Protein AF-A0A3C0JCF9-F1 (afdb_monomer)

Solvent-accessible surface area (backbone atoms only — not comparable to full-atom values): 5936 Å² total; per-residue (Å²): 67,71,66,38,39,53,56,22,53,72,74,46,95,64,62,74,73,58,38,56,56,49,50,54,52,47,55,50,47,64,72,70,50,77,81,48,70,83,39,79,94,27,56,89,58,77,47,68,73,61,58,73,40,80,50,71,57,69,69,91,67,76,78,91,73,69,66,75,85,48,65,88,60,65,70,68,38,86,37,65,54,89,89,37,81,36,68,92,74,32,39,82,111

pLDDT: mean 88.61, std 7.36, range [60.06, 97.06]

Foldseek 3Di:
DLVLVVVQVVVDDDDDPRVVVVVVVSVVCVVVDDDACPPPVCVPPHCVVVVPDGDHHDDPDFDDDDLVVCPPPDPQDWDDGSNHTDVVSGDHD

Sequence (93 aa):
MLDSFRVALAQSPARGADAEARNTLLEAALRDGLPGLRDEAWKYTPLRALERRGFAPAPAAAPAIDPALLADIPAPRLVFVNGRHAAALSDLS

Nearest PDB structures (foldseek):
  9esi-assembly1_Y  TM=3.176E-01  e=5.762E+00  Schizosaccharomyces pombe

Radius of gyration: 17.48 Å; Cα contacts (8 Å, |Δi|>4): 68; chains: 1; bounding box: 34×30×44 Å

Mean predicted aligned error: 5.2 Å

Structure (mmCIF, N/CA/C/O backbone):
data_AF-A0A3C0JCF9-F1
#
_entry.id   AF-A0A3C0JCF9-F1
#
loop_
_atom_site.group_PDB
_atom_site.id
_atom_site.type_symbol
_atom_site.label_atom_id
_atom_site.label_alt_id
_atom_site.label_comp_id
_atom_site.label_asym_id
_atom_site.label_entity_id
_atom_site.label_seq_id
_atom_site.pdbx_PDB_ins_code
_atom_site.Cartn_x
_atom_site.Cartn_y
_atom_site.Cartn_z
_atom_site.occupancy
_atom_site.B_iso_or_equiv
_atom_site.auth_seq_id
_atom_site.auth_comp_id
_atom_site.auth_asym_id
_atom_site.auth_atom_id
_atom_site.pdbx_PDB_model_num
ATOM 1 N N . MET A 1 1 ? -9.951 -5.893 13.515 1.00 82.69 1 MET A N 1
ATOM 2 C CA . MET A 1 1 ? -9.129 -5.348 12.411 1.00 82.69 1 MET A CA 1
ATOM 3 C C . MET A 1 1 ? -7.634 -5.511 12.665 1.00 82.69 1 MET A C 1
ATOM 5 O O . MET A 1 1 ? -6.992 -6.201 11.877 1.00 82.69 1 MET A O 1
ATOM 9 N N . LEU A 1 2 ? -7.086 -4.977 13.761 1.00 82.62 2 LEU A N 1
ATOM 10 C CA . LEU A 1 2 ? -5.660 -5.119 14.089 1.00 82.62 2 LEU A CA 1
ATOM 11 C C . LEU A 1 2 ? -5.18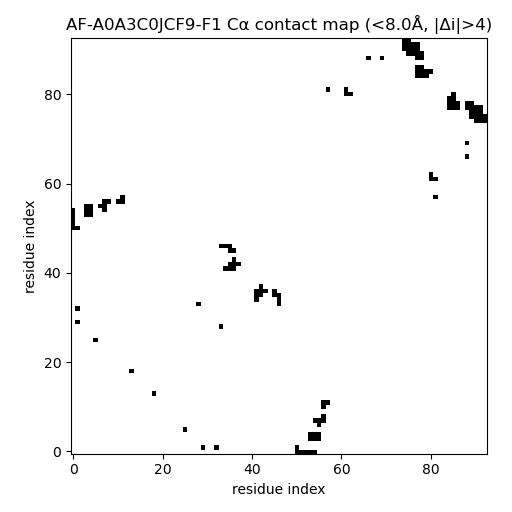0 -6.583 14.191 1.00 82.62 2 LEU A C 1
ATOM 13 O O . LEU A 1 2 ? -4.082 -6.892 13.740 1.00 82.62 2 LEU A O 1
ATOM 17 N N . ASP A 1 3 ? -6.026 -7.514 14.642 1.00 85.25 3 ASP A N 1
ATOM 18 C CA . ASP A 1 3 ? -5.667 -8.942 14.640 1.00 85.25 3 ASP A CA 1
ATOM 19 C C . ASP A 1 3 ? -5.502 -9.520 13.229 1.00 85.25 3 ASP A C 1
ATOM 21 O O . ASP A 1 3 ? -4.522 -10.211 12.955 1.00 85.25 3 ASP A O 1
ATOM 25 N N . SER A 1 4 ? -6.404 -9.185 12.296 1.00 85.31 4 SER A N 1
ATOM 26 C CA . SER A 1 4 ? -6.250 -9.588 10.888 1.00 85.31 4 SER A CA 1
ATOM 27 C C . SER A 1 4 ? -5.006 -8.966 10.252 1.00 85.31 4 SER A C 1
ATOM 29 O O . SER A 1 4 ? -4.352 -9.593 9.423 1.00 85.31 4 SER A O 1
ATOM 31 N N . PHE A 1 5 ? -4.640 -7.756 10.683 1.00 86.38 5 PHE A N 1
ATOM 32 C CA . PHE A 1 5 ? -3.426 -7.089 10.234 1.00 86.38 5 PHE A CA 1
ATOM 33 C C . PHE A 1 5 ? -2.167 -7.793 10.750 1.00 86.38 5 PHE A C 1
ATOM 35 O O . PHE A 1 5 ? -1.266 -8.056 9.957 1.00 86.38 5 PHE A O 1
ATOM 42 N N . ARG A 1 6 ? -2.134 -8.194 12.032 1.00 87.94 6 ARG A N 1
ATOM 43 C CA . ARG A 1 6 ? -1.048 -9.009 12.607 1.00 87.94 6 ARG A CA 1
ATOM 44 C C . ARG A 1 6 ? -0.847 -10.300 11.807 1.00 87.94 6 ARG A C 1
ATOM 46 O O . ARG A 1 6 ? 0.275 -10.611 11.413 1.00 87.94 6 ARG A O 1
ATOM 53 N N . VAL A 1 7 ? -1.937 -11.016 11.514 1.00 86.81 7 VAL A N 1
ATOM 54 C CA . VAL A 1 7 ? -1.902 -12.259 10.723 1.00 86.81 7 VAL A CA 1
ATOM 55 C C . VAL A 1 7 ? -1.379 -12.008 9.307 1.00 86.81 7 VAL A C 1
ATOM 57 O O . VAL A 1 7 ? -0.502 -12.734 8.841 1.00 86.81 7 VAL A O 1
ATOM 60 N N . ALA A 1 8 ? -1.872 -10.972 8.627 1.00 86.62 8 ALA A N 1
ATOM 61 C CA . ALA A 1 8 ? -1.429 -10.632 7.276 1.00 86.62 8 ALA A CA 1
ATOM 62 C C . ALA A 1 8 ? 0.055 -10.219 7.231 1.00 86.62 8 ALA A C 1
ATOM 64 O O . ALA A 1 8 ? 0.778 -10.621 6.318 1.00 86.62 8 ALA A O 1
ATOM 65 N N . LEU A 1 9 ? 0.532 -9.459 8.222 1.00 85.00 9 LEU A N 1
ATOM 66 C CA . LEU A 1 9 ? 1.933 -9.038 8.313 1.00 85.00 9 LEU A CA 1
ATOM 67 C C . LEU A 1 9 ? 2.891 -10.201 8.565 1.00 85.00 9 LEU A C 1
ATOM 69 O O . LEU A 1 9 ? 3.971 -10.222 7.973 1.00 85.00 9 LEU A O 1
ATOM 73 N N . ALA A 1 10 ? 2.500 -11.178 9.386 1.00 83.88 10 ALA A N 1
ATOM 74 C CA . ALA A 1 10 ? 3.305 -12.375 9.632 1.00 83.88 10 ALA A CA 1
ATOM 75 C C . ALA A 1 10 ? 3.567 -13.181 8.345 1.00 83.88 10 ALA A C 1
ATOM 77 O O . ALA A 1 10 ? 4.614 -13.806 8.207 1.00 83.88 10 ALA A O 1
ATOM 78 N N . GLN A 1 11 ? 2.643 -13.125 7.383 1.00 80.38 11 GLN A N 1
ATOM 79 C CA . GLN A 1 11 ? 2.757 -13.791 6.080 1.00 80.38 11 GLN A CA 1
ATOM 80 C C . GLN A 1 11 ? 3.483 -12.937 5.025 1.00 80.38 11 GLN A C 1
ATOM 82 O O . GLN A 1 11 ? 3.766 -13.407 3.922 1.00 80.38 11 GLN A O 1
ATOM 87 N N . SER A 1 12 ? 3.784 -11.675 5.338 1.00 75.06 12 SER A N 1
ATOM 88 C CA . SER A 1 12 ? 4.481 -10.767 4.432 1.00 75.06 12 SER A CA 1
ATOM 89 C C . SER A 1 12 ? 5.998 -10.945 4.546 1.00 75.06 12 SER A C 1
ATOM 91 O O . SER A 1 12 ? 6.528 -10.930 5.667 1.00 75.06 12 SER A O 1
ATOM 93 N N . PRO A 1 13 ? 6.723 -11.060 3.416 1.00 71.12 13 PRO A N 1
ATOM 94 C CA . PRO A 1 13 ? 8.161 -11.278 3.435 1.00 71.12 13 PRO A CA 1
ATOM 95 C C . PRO A 1 13 ? 8.879 -10.083 4.077 1.00 71.12 13 PRO A C 1
ATOM 97 O O . PRO A 1 13 ? 8.888 -8.988 3.525 1.00 71.12 13 PRO A O 1
ATOM 100 N N . ALA A 1 14 ? 9.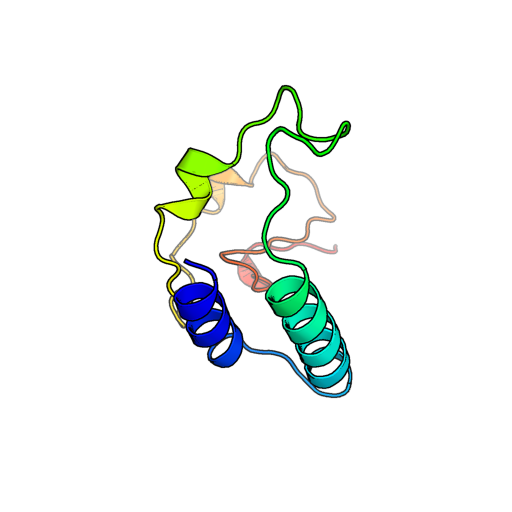511 -10.309 5.227 1.00 68.06 14 ALA A N 1
ATOM 101 C CA . ALA A 1 14 ? 10.565 -9.454 5.772 1.00 68.06 14 ALA A CA 1
ATOM 102 C C . ALA A 1 14 ? 11.841 -10.285 5.915 1.00 68.06 14 ALA A C 1
ATOM 104 O O . ALA A 1 14 ? 11.772 -11.508 6.057 1.00 68.06 14 ALA A O 1
ATOM 105 N N . ARG A 1 15 ? 13.007 -9.642 5.838 1.00 61.84 15 ARG A N 1
ATOM 106 C CA . ARG A 1 15 ? 14.308 -10.318 5.885 1.00 61.84 15 ARG A CA 1
ATOM 107 C C . ARG A 1 15 ? 15.157 -9.741 7.015 1.00 61.84 15 ARG A C 1
ATOM 109 O O . ARG A 1 15 ? 15.200 -8.531 7.180 1.00 61.84 15 ARG A O 1
ATOM 116 N N . GLY A 1 16 ? 15.864 -10.601 7.748 1.00 60.06 16 GLY A N 1
ATOM 117 C CA . GLY A 1 16 ? 16.902 -10.188 8.702 1.00 60.06 16 GLY A CA 1
ATOM 118 C C . GLY A 1 16 ? 16.429 -9.194 9.773 1.00 60.06 16 GLY A C 1
ATOM 119 O O . GLY A 1 16 ? 15.330 -9.335 10.306 1.00 60.06 16 GLY A O 1
ATOM 120 N N . ALA A 1 17 ? 17.263 -8.193 10.073 1.00 60.94 17 ALA A N 1
ATOM 121 C CA . ALA A 1 17 ? 17.017 -7.177 11.104 1.00 60.94 17 ALA A CA 1
ATOM 122 C C . ALA A 1 17 ? 15.719 -6.371 10.889 1.00 60.94 17 ALA A C 1
ATOM 124 O O . ALA A 1 17 ? 15.081 -5.957 11.858 1.00 60.94 17 ALA A O 1
ATOM 125 N N . ASP A 1 18 ? 15.266 -6.228 9.638 1.00 78.19 18 ASP A N 1
ATOM 126 C CA . ASP A 1 18 ? 14.004 -5.553 9.320 1.00 78.19 18 ASP A CA 1
ATOM 127 C C . ASP A 1 18 ? 12.804 -6.289 9.927 1.00 78.19 18 ASP A C 1
ATOM 129 O O . ASP A 1 18 ? 11.811 -5.667 10.298 1.00 78.19 18 ASP A O 1
ATOM 133 N N . ALA A 1 19 ? 12.880 -7.619 10.057 1.00 81.25 19 ALA A N 1
ATOM 134 C CA . ALA A 1 19 ? 11.798 -8.412 10.630 1.00 81.25 19 ALA A CA 1
ATOM 135 C C . ALA A 1 19 ? 11.636 -8.163 12.139 1.00 81.25 19 ALA A C 1
ATOM 137 O O . ALA A 1 19 ? 10.507 -8.059 12.617 1.00 81.25 19 ALA A O 1
ATOM 138 N N . GLU A 1 20 ? 12.739 -8.028 12.879 1.00 84.94 20 GLU A N 1
ATOM 139 C CA . GLU A 1 20 ? 12.718 -7.791 14.328 1.00 84.94 20 GLU A CA 1
ATOM 140 C C . GLU A 1 20 ? 12.262 -6.366 14.665 1.00 84.94 20 GLU A C 1
ATOM 142 O O . GLU A 1 20 ? 11.362 -6.178 15.491 1.00 84.94 20 GLU A O 1
ATOM 147 N N . ALA A 1 21 ? 12.803 -5.366 13.961 1.00 89.06 21 ALA A N 1
ATOM 148 C CA . ALA A 1 21 ? 12.360 -3.980 14.093 1.00 89.06 21 ALA A 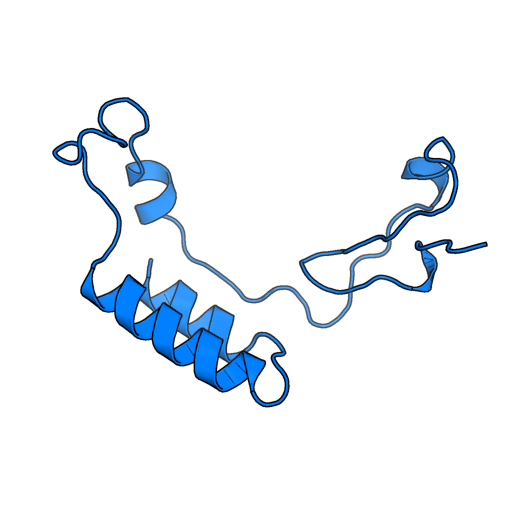CA 1
ATOM 149 C C . ALA A 1 21 ? 10.869 -3.839 13.740 1.00 89.06 21 ALA A C 1
ATOM 151 O O . ALA A 1 21 ? 10.106 -3.209 14.475 1.00 89.06 21 ALA A O 1
ATOM 152 N N . ARG A 1 22 ? 10.420 -4.497 12.660 1.00 88.62 22 ARG A N 1
ATOM 153 C CA . ARG A 1 22 ? 9.006 -4.530 12.264 1.00 88.62 22 ARG A CA 1
ATOM 154 C C . ARG A 1 22 ? 8.121 -5.151 13.339 1.00 88.62 22 ARG A C 1
ATOM 156 O O . ARG A 1 22 ? 7.066 -4.596 13.626 1.00 88.62 22 ARG A O 1
ATOM 163 N N . ASN A 1 23 ? 8.526 -6.274 13.929 1.00 88.69 23 ASN A N 1
ATOM 164 C CA . ASN A 1 23 ? 7.746 -6.920 14.987 1.00 88.69 23 ASN A CA 1
ATOM 165 C C . ASN A 1 23 ? 7.658 -6.036 16.236 1.00 88.69 23 ASN A C 1
ATOM 167 O O . ASN A 1 23 ? 6.578 -5.886 16.796 1.00 88.69 23 ASN A O 1
ATOM 171 N N . THR A 1 24 ? 8.756 -5.383 16.625 1.00 91.62 24 THR A N 1
ATOM 172 C CA . THR A 1 24 ? 8.772 -4.440 17.757 1.00 91.62 24 THR A CA 1
ATOM 173 C C . THR A 1 24 ? 7.787 -3.290 17.547 1.00 91.62 24 THR A C 1
ATOM 175 O O . THR A 1 24 ? 6.985 -2.982 18.429 1.00 91.62 24 THR A O 1
ATOM 178 N N . LEU A 1 25 ? 7.808 -2.679 16.358 1.00 91.56 25 LEU A N 1
ATOM 179 C CA . LEU A 1 25 ? 6.884 -1.601 16.002 1.00 91.56 25 LEU A CA 1
ATOM 180 C C . LEU A 1 25 ? 5.435 -2.086 15.918 1.00 91.56 25 LEU A C 1
ATOM 182 O O . LEU A 1 25 ? 4.527 -1.371 16.336 1.00 91.56 25 LEU A O 1
ATOM 186 N N . LEU A 1 26 ? 5.211 -3.300 15.410 1.00 91.06 26 LEU A N 1
ATOM 187 C CA . LEU A 1 26 ? 3.886 -3.907 15.358 1.00 91.06 26 LEU A CA 1
ATOM 188 C C . LEU A 1 26 ? 3.316 -4.095 16.767 1.00 91.06 26 LEU A C 1
ATOM 190 O O . LEU A 1 26 ? 2.189 -3.683 17.017 1.00 91.06 26 LEU A O 1
ATOM 194 N N . GLU A 1 27 ? 4.086 -4.650 17.702 1.00 92.12 27 GLU A N 1
ATOM 195 C CA . GLU A 1 27 ? 3.631 -4.836 19.084 1.00 92.12 27 GLU A CA 1
ATOM 196 C C . GLU A 1 27 ? 3.362 -3.506 19.800 1.00 92.12 27 GLU A C 1
ATOM 198 O O . GLU A 1 27 ? 2.397 -3.404 20.557 1.00 92.12 27 GLU A O 1
ATOM 203 N N . ALA A 1 28 ? 4.155 -2.462 19.530 1.00 93.12 28 ALA A N 1
ATOM 204 C CA . ALA A 1 28 ? 3.861 -1.116 20.020 1.00 93.12 28 ALA A CA 1
ATOM 205 C C . ALA A 1 28 ? 2.529 -0.588 19.458 1.00 93.12 28 ALA A C 1
ATOM 207 O O . ALA A 1 28 ? 1.646 -0.217 20.226 1.00 93.12 28 ALA A O 1
ATOM 208 N N . ALA A 1 29 ? 2.328 -0.664 18.140 1.00 90.12 29 ALA A N 1
ATOM 209 C CA . ALA A 1 29 ? 1.094 -0.213 17.495 1.00 90.12 29 ALA A CA 1
ATOM 210 C C . ALA A 1 29 ? -0.150 -0.994 17.957 1.00 90.12 29 ALA A C 1
ATOM 212 O O . ALA A 1 29 ? -1.236 -0.436 18.067 1.00 90.12 29 ALA A O 1
ATOM 213 N N . LEU A 1 30 ? -0.013 -2.292 18.239 1.00 89.88 30 LEU A N 1
ATOM 214 C CA . LEU A 1 30 ? -1.104 -3.122 18.755 1.00 89.88 30 LEU A CA 1
ATOM 215 C C . LEU A 1 30 ? -1.485 -2.760 20.189 1.00 89.88 30 LEU A C 1
ATOM 217 O O . LEU A 1 30 ? -2.663 -2.832 20.535 1.00 89.88 30 LEU A O 1
ATOM 221 N N . ARG A 1 31 ? -0.497 -2.384 21.008 1.00 91.19 31 ARG A N 1
ATOM 222 C CA . ARG A 1 31 ? -0.712 -1.912 22.378 1.00 91.19 31 ARG A CA 1
ATOM 223 C C . ARG A 1 31 ? -1.404 -0.553 22.396 1.00 91.19 31 ARG A C 1
ATOM 225 O O . ARG A 1 31 ? -2.340 -0.372 23.168 1.00 91.19 31 ARG A O 1
ATOM 232 N N . ASP A 1 32 ? -0.953 0.360 21.543 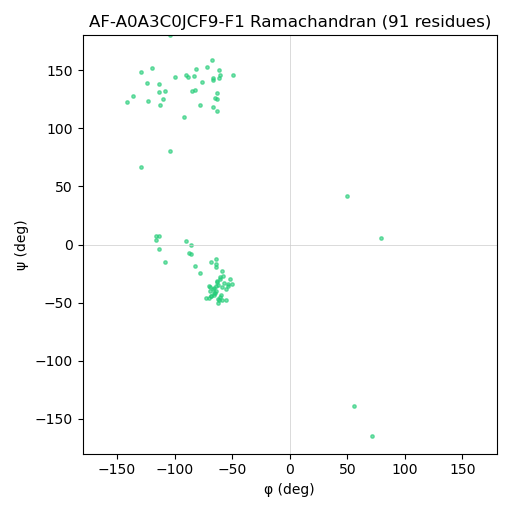1.00 89.56 32 ASP A N 1
ATOM 233 C CA . ASP A 1 32 ? -1.454 1.736 21.488 1.00 89.56 32 ASP A CA 1
ATOM 234 C C . ASP A 1 32 ? -2.804 1.823 20.752 1.00 89.56 32 ASP A C 1
ATOM 236 O O . ASP A 1 32 ? -3.614 2.711 21.013 1.00 89.56 32 ASP A O 1
ATOM 240 N N . GLY A 1 33 ? -3.085 0.856 19.875 1.00 88.75 33 GLY A N 1
ATOM 241 C CA . GLY A 1 33 ? -4.303 0.809 19.081 1.00 88.75 33 GLY A CA 1
ATOM 242 C C . GLY A 1 33 ? -4.327 1.871 17.981 1.00 88.75 33 GLY A C 1
ATOM 243 O O . GLY A 1 33 ? -3.306 2.445 17.604 1.00 88.75 33 GLY A O 1
ATOM 244 N N . LEU A 1 34 ? -5.513 2.110 17.417 1.00 88.75 34 LEU A N 1
ATOM 245 C CA . LEU A 1 34 ? -5.706 3.224 16.493 1.00 88.75 34 LEU A CA 1
ATOM 246 C C . LEU A 1 34 ? -6.129 4.491 17.237 1.00 88.75 34 LEU A C 1
ATOM 248 O O . LEU A 1 34 ? -6.899 4.401 18.196 1.00 88.75 34 LEU A O 1
ATOM 252 N N . PRO A 1 35 ? -5.694 5.667 16.757 1.00 90.62 35 PRO A N 1
ATOM 253 C CA . PRO A 1 35 ? -6.084 6.937 17.343 1.00 90.62 35 PRO A CA 1
ATOM 254 C C . PRO A 1 35 ? -7.581 7.199 17.148 1.00 90.62 35 PRO A C 1
ATOM 256 O O . PRO A 1 35 ? -8.176 6.879 16.113 1.00 90.62 35 PRO A O 1
ATOM 259 N N . GLY A 1 36 ? -8.192 7.803 18.161 1.00 86.06 36 GLY A N 1
ATOM 260 C CA . GLY A 1 36 ? -9.604 8.152 18.201 1.00 86.06 36 GLY A CA 1
ATOM 261 C C . GLY A 1 36 ? -9.862 9.642 17.978 1.00 86.06 36 GLY A C 1
ATOM 262 O O . GLY A 1 36 ? -8.963 10.463 17.863 1.00 86.06 36 GLY A O 1
ATOM 263 N N . LEU A 1 37 ? -11.140 10.033 18.001 1.00 84.25 37 LEU A N 1
ATOM 264 C CA . LEU A 1 37 ? -11.561 11.440 17.858 1.00 84.25 37 LEU A CA 1
ATOM 265 C C . LEU A 1 37 ? -11.088 12.365 18.996 1.00 84.25 37 LEU A C 1
ATOM 267 O O . LEU A 1 37 ? -11.241 13.581 18.898 1.00 84.25 37 LEU A O 1
ATOM 271 N N . ARG A 1 38 ? -10.590 11.785 20.094 1.00 86.06 38 ARG A N 1
ATOM 272 C CA . ARG A 1 38 ? -10.014 12.519 21.227 1.00 86.06 38 ARG A CA 1
ATOM 273 C C . ARG A 1 38 ? -8.557 12.910 20.984 1.00 86.06 38 ARG A C 1
ATOM 275 O O . ARG A 1 38 ? -8.084 13.822 21.651 1.00 86.06 38 ARG A O 1
ATOM 282 N N . ASP A 1 39 ? -7.885 12.267 20.033 1.00 91.00 39 ASP A N 1
ATOM 283 C CA . ASP A 1 39 ? -6.537 12.634 19.623 1.00 91.00 39 ASP A CA 1
ATOM 284 C C . ASP A 1 39 ? -6.607 13.862 18.716 1.00 91.00 39 ASP A C 1
ATOM 286 O O . ASP A 1 39 ? -7.239 13.835 17.656 1.00 91.00 39 ASP A O 1
ATOM 290 N N . GLU A 1 40 ? -5.960 14.956 19.126 1.00 92.31 40 GLU A N 1
ATOM 291 C CA . GLU A 1 40 ? -6.051 16.248 18.430 1.00 92.31 40 GLU A CA 1
ATOM 292 C C . GLU A 1 40 ? -5.666 16.141 16.948 1.00 92.31 40 GLU A C 1
ATOM 294 O O . GLU A 1 40 ? -6.344 16.712 16.092 1.00 92.31 40 GLU A O 1
ATOM 299 N N . ALA A 1 41 ? -4.652 15.327 16.632 1.00 92.44 41 ALA A N 1
ATOM 300 C CA . ALA A 1 41 ? -4.194 15.068 15.266 1.00 92.44 41 ALA A CA 1
ATOM 301 C C . ALA A 1 41 ? -5.236 14.354 14.377 1.00 92.44 41 ALA A C 1
ATOM 303 O O . ALA A 1 41 ? -5.145 14.420 13.152 1.00 92.44 41 ALA A O 1
ATOM 304 N N . TRP A 1 42 ? -6.237 13.694 14.970 1.00 91.94 42 TRP A N 1
ATOM 305 C CA . TRP A 1 42 ? -7.229 12.863 14.273 1.00 91.94 42 TRP A CA 1
ATOM 306 C C . TRP A 1 42 ? -8.662 13.392 14.380 1.00 91.94 42 TRP A C 1
ATOM 308 O O . TRP A 1 42 ? -9.589 12.792 13.830 1.00 91.94 42 TRP A O 1
ATOM 318 N N . LYS A 1 43 ? -8.850 14.559 15.011 1.00 89.44 43 LYS A N 1
ATOM 319 C CA . LYS A 1 43 ? -10.154 15.205 15.241 1.00 89.44 43 LYS A CA 1
ATOM 320 C C . LYS A 1 43 ? -11.020 15.322 13.982 1.00 89.44 43 LYS A C 1
ATOM 322 O O . LYS A 1 43 ? -12.242 15.209 14.071 1.00 89.44 43 LYS A O 1
ATOM 327 N N . TYR A 1 44 ? -10.395 15.523 12.821 1.00 93.06 44 TYR A N 1
ATOM 328 C CA . TYR A 1 44 ? -11.079 15.707 11.535 1.00 93.06 44 TYR A CA 1
ATOM 329 C C . TYR A 1 44 ? -10.835 14.574 10.526 1.00 93.06 44 TYR A C 1
ATOM 331 O O . TYR A 1 44 ? -11.303 14.657 9.394 1.00 93.06 44 TYR A O 1
ATOM 339 N N . THR A 1 45 ? -10.168 13.492 10.942 1.00 92.50 45 THR A N 1
ATOM 340 C CA . THR A 1 45 ? -9.825 12.350 10.076 1.00 92.50 45 THR A CA 1
ATOM 341 C C . THR A 1 45 ? -10.253 11.033 10.740 1.00 92.50 45 THR A C 1
ATOM 343 O O . THR A 1 45 ? -9.417 10.234 11.146 1.00 92.50 45 THR A O 1
ATOM 346 N N . PRO A 1 46 ? -11.560 10.769 10.913 1.00 88.69 46 PRO A N 1
ATOM 347 C CA . PRO A 1 46 ? -12.026 9.595 11.652 1.00 88.69 46 PRO A CA 1
ATOM 348 C C . PRO A 1 46 ? -11.624 8.263 10.989 1.00 88.69 46 PRO A C 1
ATOM 350 O O . PRO A 1 46 ? -11.930 8.020 9.822 1.00 88.69 46 PRO A O 1
ATOM 353 N N . LEU A 1 47 ? -11.049 7.337 11.768 1.00 90.94 47 LEU A N 1
ATOM 354 C CA . LEU A 1 47 ? -10.573 6.027 11.288 1.00 90.94 47 LEU A CA 1
ATOM 355 C C . LEU A 1 47 ? -11.603 4.885 11.336 1.00 90.94 47 LEU A C 1
ATOM 357 O O . LEU A 1 47 ? -11.306 3.765 10.919 1.00 90.94 47 LEU A O 1
ATOM 361 N N . ARG A 1 48 ? -12.848 5.151 11.746 1.00 87.31 48 ARG A N 1
ATOM 362 C CA . ARG A 1 48 ? -13.909 4.128 11.895 1.00 87.31 48 ARG A CA 1
ATOM 363 C C . ARG A 1 48 ? -14.140 3.271 10.645 1.00 87.31 48 ARG A C 1
ATOM 365 O O . ARG A 1 48 ? -14.519 2.104 10.729 1.00 87.31 48 ARG A O 1
ATOM 372 N N . ALA A 1 49 ? -13.973 3.850 9.456 1.00 88.00 49 ALA A N 1
ATOM 373 C CA . ALA A 1 49 ? -14.113 3.107 8.206 1.00 88.00 49 ALA A CA 1
ATOM 374 C C . ALA A 1 49 ? -12.979 2.089 8.014 1.00 88.00 49 ALA A C 1
ATOM 376 O O . ALA A 1 49 ? -13.235 0.994 7.517 1.00 88.00 49 ALA A O 1
ATOM 377 N N . LEU A 1 50 ? -11.761 2.437 8.432 1.00 88.44 50 LEU A N 1
ATOM 378 C CA . LEU A 1 50 ? -10.606 1.551 8.412 1.00 88.44 50 LEU A CA 1
ATOM 379 C C . LEU A 1 50 ? -10.772 0.444 9.462 1.00 88.44 50 LEU A C 1
ATOM 381 O O . LEU A 1 50 ? -10.628 -0.723 9.119 1.00 88.44 50 LEU A O 1
ATOM 385 N N . GLU A 1 51 ? -11.178 0.783 10.692 1.00 86.12 51 GLU A N 1
ATOM 386 C CA . GLU A 1 51 ? -11.417 -0.150 11.817 1.00 86.12 51 GLU A CA 1
ATOM 387 C C . GLU A 1 51 ? -12.346 -1.318 11.497 1.00 86.12 51 GLU A C 1
ATOM 389 O O . GLU A 1 51 ? -12.209 -2.397 12.073 1.00 86.12 51 GLU A O 1
ATOM 394 N N . ARG A 1 52 ? -13.285 -1.129 10.570 1.00 88.50 52 ARG A N 1
ATOM 395 C CA . ARG A 1 52 ? -14.225 -2.179 10.159 1.00 88.50 52 ARG A CA 1
ATOM 396 C C . ARG A 1 52 ? -13.684 -3.095 9.061 1.00 88.50 52 ARG A C 1
ATOM 398 O O . ARG A 1 52 ? -14.333 -4.086 8.741 1.00 88.50 52 ARG A O 1
ATOM 405 N N . ARG A 1 53 ? -12.530 -2.787 8.462 1.00 89.38 53 ARG A N 1
ATOM 406 C CA . ARG A 1 53 ? -11.936 -3.604 7.396 1.00 89.38 53 ARG A CA 1
ATOM 407 C C . ARG A 1 53 ? -11.139 -4.777 7.967 1.00 89.38 53 ARG A C 1
ATOM 409 O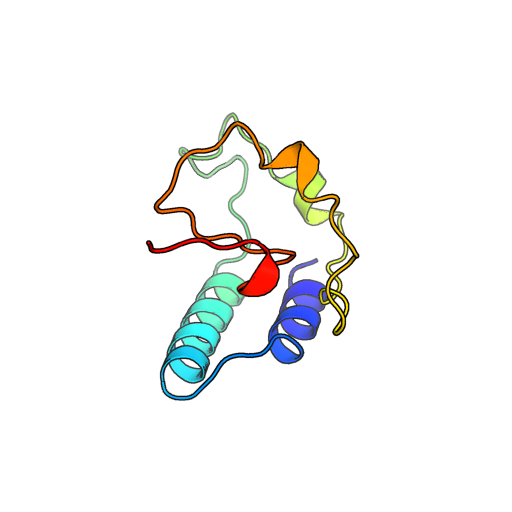 O . ARG A 1 53 ? -10.480 -4.666 9.001 1.00 89.38 53 ARG A O 1
ATOM 416 N N . GLY A 1 54 ? -11.187 -5.899 7.255 1.00 89.12 54 GLY A N 1
ATOM 417 C CA . GLY A 1 54 ? -10.233 -6.992 7.415 1.00 89.12 54 GLY A CA 1
ATOM 418 C C . GLY A 1 54 ? -9.027 -6.775 6.506 1.00 89.12 54 GLY A C 1
ATOM 419 O O . GLY A 1 54 ? -9.174 -6.270 5.393 1.00 89.12 54 GLY A O 1
ATOM 420 N N . PHE A 1 55 ? -7.846 -7.159 6.979 1.00 89.06 55 PHE A N 1
ATOM 421 C CA . PHE A 1 55 ? -6.633 -7.191 6.170 1.00 89.06 55 PHE A CA 1
ATOM 422 C C . PHE A 1 55 ? -6.356 -8.611 5.687 1.00 89.06 55 PHE A C 1
ATOM 424 O O . PHE A 1 55 ? -6.591 -9.581 6.406 1.00 89.06 55 PHE A O 1
ATOM 431 N N . ALA A 1 56 ? -5.829 -8.711 4.471 1.00 90.06 56 ALA A N 1
ATOM 432 C CA . ALA A 1 56 ? -5.344 -9.947 3.884 1.00 90.06 56 ALA A CA 1
ATOM 433 C C . ALA A 1 56 ? -3.923 -9.719 3.349 1.00 90.06 56 ALA A C 1
ATOM 435 O O . ALA A 1 56 ? -3.606 -8.602 2.924 1.00 90.06 56 ALA A O 1
ATOM 436 N N . PRO A 1 57 ? -3.058 -10.744 3.370 1.00 85.88 57 PRO A N 1
ATOM 437 C CA . PRO A 1 57 ? -1.759 -10.658 2.720 1.00 85.88 57 PRO A CA 1
ATOM 438 C C . PRO A 1 57 ? -1.939 -10.410 1.219 1.00 85.88 57 PRO A C 1
ATOM 440 O O . PRO A 1 57 ? -2.864 -10.927 0.589 1.00 85.88 57 PRO A O 1
ATOM 443 N N . ALA A 1 58 ? -1.024 -9.644 0.630 1.00 87.31 58 ALA A N 1
ATOM 444 C CA . ALA A 1 58 ? -0.968 -9.524 -0.819 1.00 87.31 58 ALA A CA 1
ATOM 445 C C . ALA A 1 58 ? -0.681 -10.897 -1.457 1.00 87.31 58 ALA A C 1
ATOM 447 O O . ALA A 1 58 ? 0.150 -11.640 -0.916 1.00 87.31 58 ALA A O 1
ATOM 448 N N . PRO A 1 59 ? -1.273 -11.211 -2.628 1.00 87.19 59 PRO A N 1
ATOM 449 C CA . PRO A 1 59 ? -0.961 -12.430 -3.367 1.00 87.19 59 PRO A CA 1
ATOM 450 C C . PRO A 1 59 ? 0.549 -12.623 -3.543 1.00 87.19 59 PRO A C 1
ATOM 452 O O . PRO A 1 59 ? 1.305 -11.652 -3.662 1.00 87.19 59 PRO A O 1
ATOM 455 N N . ALA A 1 60 ? 0.997 -13.880 -3.530 1.00 83.06 60 ALA A N 1
ATOM 456 C CA . ALA A 1 60 ? 2.415 -14.207 -3.672 1.00 83.06 60 ALA A CA 1
ATOM 457 C C . ALA A 1 60 ? 2.948 -13.819 -5.060 1.00 83.06 60 ALA A C 1
ATOM 459 O O . ALA A 1 60 ? 4.035 -13.252 -5.167 1.00 83.06 60 ALA A O 1
ATOM 460 N N . ALA A 1 61 ? 2.156 -14.078 -6.104 1.00 85.88 61 ALA A N 1
ATOM 461 C CA . ALA A 1 61 ? 2.427 -13.611 -7.454 1.00 85.88 61 ALA A CA 1
ATOM 462 C C . ALA A 1 61 ? 1.947 -12.164 -7.619 1.00 85.88 61 ALA A C 1
ATOM 464 O O . ALA A 1 61 ? 0.820 -11.827 -7.247 1.00 85.88 61 ALA A O 1
ATOM 465 N N . ALA A 1 62 ? 2.798 -11.313 -8.192 1.00 85.50 62 ALA A N 1
ATOM 466 C CA . ALA A 1 62 ? 2.372 -9.984 -8.603 1.00 85.50 62 ALA A CA 1
ATOM 467 C C . ALA A 1 62 ? 1.355 -10.102 -9.753 1.00 85.50 62 ALA A C 1
ATOM 469 O O . ALA A 1 62 ? 1.521 -10.966 -10.619 1.00 85.50 62 ALA A O 1
ATOM 470 N N . PRO A 1 63 ? 0.310 -9.258 -9.784 1.00 90.81 63 PRO A N 1
ATOM 471 C CA . PRO A 1 63 ? -0.549 -9.165 -10.954 1.00 90.81 63 PRO A CA 1
ATOM 472 C C . PRO A 1 63 ? 0.266 -8.712 -12.170 1.00 90.81 63 PRO A C 1
ATOM 474 O O . PRO A 1 63 ? 1.234 -7.961 -12.036 1.00 90.81 63 PRO A O 1
ATOM 477 N N . ALA A 1 64 ? -0.155 -9.143 -13.358 1.00 91.19 64 ALA A N 1
ATOM 478 C CA . ALA A 1 64 ? 0.353 -8.572 -14.595 1.00 91.19 64 ALA A CA 1
ATOM 479 C C . ALA A 1 64 ? -0.078 -7.100 -14.678 1.00 91.19 64 ALA A C 1
ATOM 481 O O . ALA A 1 64 ? -1.262 -6.791 -14.539 1.00 91.19 64 ALA A O 1
ATOM 482 N N . ILE A 1 65 ? 0.891 -6.210 -14.880 1.00 94.56 65 ILE A N 1
ATOM 483 C CA . ILE A 1 65 ? 0.670 -4.779 -15.095 1.00 94.56 65 ILE A CA 1
ATOM 484 C C . ILE A 1 65 ? 1.087 -4.469 -16.526 1.00 94.56 65 ILE A C 1
ATOM 486 O O . ILE A 1 65 ? 2.168 -4.877 -16.948 1.00 94.56 65 ILE A O 1
ATOM 490 N N . ASP A 1 66 ? 0.232 -3.759 -17.255 1.00 95.69 66 ASP A N 1
ATOM 491 C CA . ASP A 1 66 ? 0.535 -3.286 -18.602 1.00 95.69 66 ASP A CA 1
ATOM 492 C C . ASP A 1 66 ? 1.659 -2.229 -18.552 1.00 95.69 66 ASP A C 1
ATOM 494 O O . ASP A 1 66 ? 1.464 -1.176 -17.932 1.00 95.69 66 ASP A O 1
ATOM 498 N N . PRO A 1 67 ? 2.827 -2.465 -19.186 1.00 94.31 67 PRO A N 1
ATOM 499 C CA . PRO A 1 67 ? 3.918 -1.494 -19.225 1.00 94.31 67 PRO A CA 1
ATOM 500 C C . PRO A 1 67 ? 3.535 -0.154 -19.862 1.00 94.31 67 PRO A C 1
ATOM 502 O O . PRO A 1 67 ? 4.165 0.856 -19.549 1.00 94.31 67 PRO A O 1
ATOM 505 N N . ALA A 1 68 ? 2.496 -0.108 -20.705 1.00 95.75 68 ALA A N 1
ATOM 506 C CA . ALA A 1 68 ? 2.015 1.136 -21.305 1.00 95.75 68 ALA A CA 1
ATOM 507 C C . ALA A 1 68 ? 1.548 2.154 -20.250 1.00 95.75 68 ALA A C 1
ATOM 509 O O . ALA A 1 68 ? 1.696 3.354 -20.455 1.00 95.75 68 ALA A O 1
ATOM 510 N N . LEU A 1 69 ? 1.084 1.692 -19.080 1.00 95.56 69 LEU A N 1
ATOM 511 C CA . LEU A 1 69 ? 0.724 2.556 -17.947 1.00 95.56 69 LEU A CA 1
ATOM 512 C C . LEU A 1 69 ? 1.919 3.330 -17.369 1.00 95.56 69 LEU A C 1
ATOM 514 O O . LEU A 1 69 ? 1.731 4.269 -16.599 1.00 95.56 69 LEU A O 1
ATOM 518 N N . LEU A 1 70 ? 3.141 2.907 -17.693 1.00 95.50 70 LEU A N 1
ATOM 519 C CA . LEU A 1 70 ? 4.386 3.469 -17.180 1.00 95.50 70 LEU A CA 1
ATOM 520 C C . LEU A 1 70 ? 5.208 4.166 -18.269 1.00 95.50 70 LEU A C 1
ATOM 522 O O . LE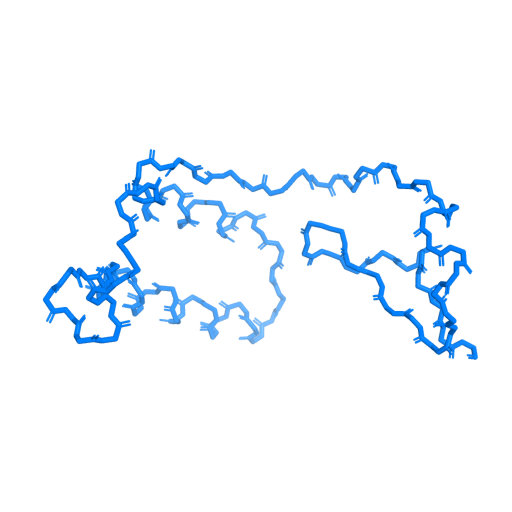U A 1 70 ? 6.261 4.715 -17.951 1.00 95.50 70 LEU A O 1
ATOM 526 N N . ALA A 1 71 ? 4.767 4.129 -19.530 1.00 93.75 71 ALA A N 1
ATOM 527 C CA . ALA A 1 71 ? 5.560 4.568 -20.679 1.00 93.75 71 ALA A CA 1
ATOM 528 C C . ALA A 1 71 ? 5.998 6.038 -20.576 1.00 93.75 71 ALA A C 1
ATOM 530 O O . ALA A 1 71 ? 7.132 6.362 -20.919 1.00 93.75 71 ALA A O 1
ATOM 531 N N . ASP A 1 72 ? 5.134 6.893 -20.027 1.00 96.56 72 ASP A N 1
ATOM 532 C CA . ASP A 1 72 ? 5.385 8.333 -19.893 1.00 96.56 72 ASP A CA 1
ATOM 533 C C . ASP A 1 72 ? 6.174 8.708 -18.627 1.00 96.56 72 ASP A C 1
ATOM 535 O O . ASP A 1 72 ? 6.454 9.883 -18.387 1.00 96.56 72 ASP A O 1
ATOM 539 N N . ILE A 1 73 ? 6.533 7.731 -17.790 1.00 96.44 73 ILE A N 1
ATOM 540 C CA . ILE A 1 73 ? 7.346 7.969 -16.596 1.00 96.44 73 ILE A CA 1
ATOM 541 C C . ILE A 1 73 ? 8.815 7.772 -16.990 1.00 96.44 73 ILE A C 1
ATOM 543 O O . ILE A 1 73 ? 9.210 6.631 -17.218 1.00 96.44 73 ILE A O 1
ATOM 547 N N . PRO A 1 74 ? 9.651 8.818 -17.062 1.00 95.81 74 PRO A N 1
ATOM 548 C CA . PRO A 1 74 ? 11.040 8.663 -17.483 1.00 95.81 74 PRO A CA 1
ATOM 549 C C . PRO A 1 74 ? 11.873 7.868 -16.465 1.00 95.81 74 PRO A C 1
ATOM 551 O O . PRO A 1 74 ? 11.527 7.782 -15.284 1.00 95.81 74 PRO A O 1
ATOM 554 N N . ALA A 1 75 ? 12.988 7.305 -16.931 1.00 96.50 75 ALA A N 1
ATOM 555 C CA . ALA A 1 75 ? 14.021 6.746 -16.066 1.00 96.50 75 ALA A CA 1
ATOM 556 C C . ALA A 1 75 ? 14.802 7.868 -15.334 1.00 96.50 75 ALA A C 1
ATOM 558 O O . ALA A 1 75 ? 14.894 8.985 -15.857 1.00 96.50 75 ALA A O 1
ATOM 559 N N . PRO A 1 76 ? 15.365 7.597 -14.139 1.00 96.56 76 PRO A N 1
ATOM 560 C CA . PRO A 1 76 ? 15.265 6.345 -13.388 1.00 96.56 76 PRO A CA 1
ATOM 561 C C . PRO A 1 76 ? 13.900 6.181 -12.696 1.00 96.56 76 PRO A C 1
ATOM 563 O O . PRO A 1 76 ? 13.350 7.113 -12.109 1.00 96.56 76 PRO A O 1
ATOM 566 N N . ARG A 1 77 ? 13.372 4.956 -12.714 1.00 96.75 77 ARG A N 1
ATOM 567 C CA . ARG A 1 77 ? 12.066 4.563 -12.181 1.00 96.75 77 ARG A CA 1
ATOM 568 C C . ARG A 1 77 ? 12.155 3.254 -11.400 1.00 96.75 77 ARG A C 1
ATOM 570 O O . ARG A 1 77 ? 12.569 2.226 -11.925 1.00 96.75 77 ARG A O 1
ATOM 577 N N . LEU A 1 78 ? 11.654 3.260 -10.167 1.00 97.06 78 LEU A N 1
ATOM 578 C CA . LEU A 1 78 ? 11.461 2.053 -9.359 1.00 97.06 78 LEU A CA 1
ATOM 579 C C . LEU A 1 78 ? 9.971 1.761 -9.203 1.00 97.06 78 LEU A C 1
ATOM 581 O O . LEU A 1 78 ? 9.212 2.608 -8.733 1.00 97.06 78 LEU A O 1
ATOM 585 N N . VAL A 1 79 ? 9.557 0.551 -9.569 1.00 95.56 79 VAL A N 1
ATOM 586 C CA . VAL A 1 79 ? 8.160 0.121 -9.493 1.00 95.56 79 VAL A CA 1
ATOM 587 C C . VAL A 1 79 ? 7.982 -0.885 -8.366 1.00 95.56 79 VAL A C 1
ATOM 589 O O . VAL A 1 79 ? 8.71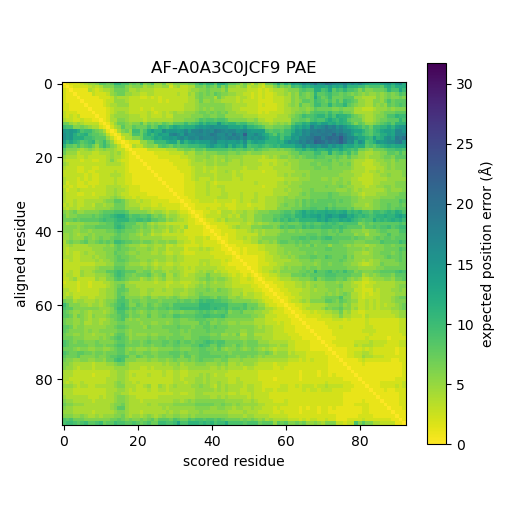8 -1.867 -8.254 1.00 95.56 79 VAL A O 1
ATOM 592 N N . PHE A 1 80 ? 6.960 -0.659 -7.541 1.00 93.25 80 PHE A N 1
ATOM 593 C CA . PHE A 1 80 ? 6.555 -1.567 -6.475 1.00 93.25 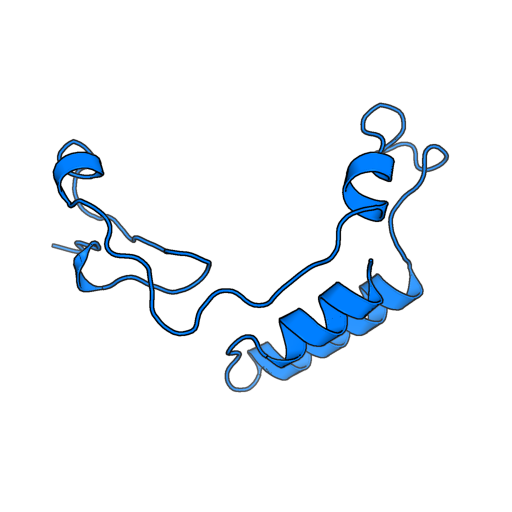80 PHE A CA 1
ATOM 594 C C . PHE A 1 80 ? 5.092 -1.962 -6.668 1.00 93.25 80 PHE A C 1
ATOM 596 O O . PHE A 1 80 ? 4.213 -1.105 -6.710 1.00 93.25 80 PHE A O 1
ATOM 603 N N . VAL A 1 81 ? 4.821 -3.263 -6.751 1.00 93.12 81 VAL A N 1
ATOM 604 C CA . VAL A 1 81 ? 3.467 -3.809 -6.898 1.00 93.12 81 VAL A CA 1
ATOM 605 C C . VAL A 1 81 ? 3.117 -4.568 -5.627 1.00 93.12 81 VAL A C 1
ATOM 607 O O . VAL A 1 81 ? 3.812 -5.510 -5.243 1.00 93.12 81 VAL A O 1
ATOM 610 N N . ASN A 1 82 ? 2.052 -4.141 -4.943 1.00 91.25 82 ASN A N 1
ATOM 611 C CA . ASN A 1 82 ? 1.619 -4.708 -3.660 1.00 91.25 82 ASN A CA 1
ATOM 612 C C . ASN A 1 82 ? 2.760 -4.822 -2.625 1.00 91.25 82 ASN A C 1
ATOM 614 O O . ASN A 1 82 ? 2.901 -5.837 -1.941 1.00 91.25 82 ASN A O 1
ATOM 618 N N . GLY A 1 83 ? 3.608 -3.791 -2.551 1.00 87.81 83 GLY A N 1
ATOM 619 C CA . GLY A 1 83 ? 4.737 -3.721 -1.617 1.00 87.81 83 GLY A CA 1
ATOM 620 C C . GLY A 1 83 ? 5.987 -4.514 -2.025 1.00 87.81 83 GLY A C 1
ATOM 621 O O . GLY A 1 83 ? 6.927 -4.579 -1.240 1.00 87.81 83 GLY A O 1
ATOM 622 N N . ARG A 1 84 ? 6.035 -5.111 -3.226 1.00 87.75 84 ARG A N 1
ATOM 623 C CA . ARG A 1 84 ? 7.207 -5.849 -3.737 1.00 87.75 84 ARG A CA 1
ATOM 624 C C . ARG A 1 84 ? 7.826 -5.147 -4.940 1.00 87.75 84 ARG A C 1
ATOM 626 O O . ARG A 1 84 ? 7.099 -4.702 -5.823 1.00 87.75 84 ARG A O 1
ATOM 633 N N . HIS A 1 85 ? 9.158 -5.083 -4.992 1.00 91.75 85 HIS A N 1
ATOM 634 C CA . HIS A 1 85 ? 9.884 -4.517 -6.132 1.00 91.75 85 HIS A CA 1
ATOM 635 C C . HIS A 1 85 ? 9.621 -5.333 -7.408 1.00 91.75 85 HIS A C 1
ATOM 637 O O . HIS A 1 85 ? 9.838 -6.546 -7.433 1.00 91.75 85 HIS A O 1
ATOM 643 N N . ALA A 1 86 ? 9.165 -4.659 -8.463 1.00 93.50 86 ALA A N 1
ATOM 644 C CA . ALA A 1 86 ? 8.849 -5.241 -9.760 1.00 93.50 86 ALA A CA 1
ATOM 645 C C . ALA A 1 86 ? 9.956 -4.902 -10.766 1.00 93.50 86 ALA A C 1
ATOM 647 O O . ALA A 1 86 ? 9.812 -3.996 -11.582 1.00 93.50 86 ALA A O 1
ATOM 648 N N . ALA A 1 87 ? 11.059 -5.653 -10.713 1.00 94.19 87 ALA A N 1
ATOM 649 C CA . ALA A 1 87 ? 12.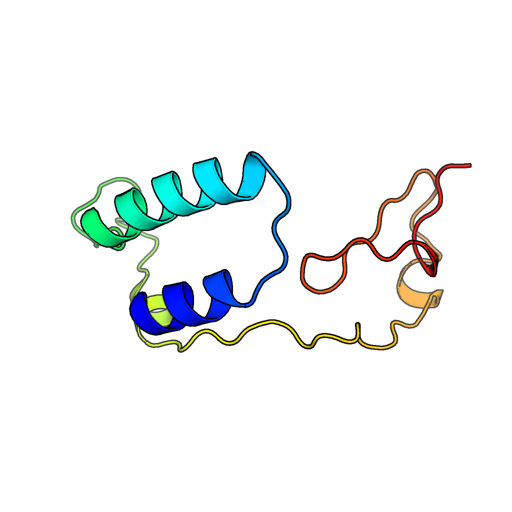261 -5.377 -11.505 1.00 94.19 87 ALA A CA 1
ATOM 650 C C . ALA A 1 87 ? 12.002 -5.245 -13.017 1.00 94.19 87 ALA A C 1
ATOM 652 O O . ALA A 1 87 ? 12.614 -4.404 -13.654 1.00 94.19 87 ALA A O 1
ATOM 653 N N . ALA A 1 88 ? 11.066 -6.021 -13.575 1.00 94.19 88 ALA A N 1
ATOM 654 C CA . ALA A 1 88 ? 10.714 -5.964 -14.998 1.00 94.19 88 ALA A CA 1
ATOM 655 C C . ALA A 1 88 ? 10.007 -4.661 -15.429 1.00 94.19 88 ALA A C 1
ATOM 657 O O . ALA A 1 88 ? 9.879 -4.404 -16.620 1.00 94.19 88 ALA A O 1
ATOM 658 N N . LEU A 1 89 ? 9.509 -3.871 -14.473 1.00 95.94 89 LEU A N 1
ATOM 659 C CA . LEU A 1 89 ? 8.825 -2.594 -14.709 1.00 95.94 89 LEU A CA 1
ATOM 660 C C . LEU A 1 89 ? 9.679 -1.385 -14.273 1.00 95.94 89 LEU A C 1
ATOM 662 O O . LEU A 1 89 ? 9.373 -0.242 -14.636 1.00 95.94 89 LEU A O 1
ATOM 666 N N . SER A 1 90 ? 10.733 -1.640 -13.493 1.00 96.69 90 SER A N 1
ATOM 667 C CA . SER A 1 90 ? 11.736 -0.661 -13.076 1.00 96.69 90 SER A CA 1
ATOM 668 C C . SER A 1 90 ? 12.784 -0.437 -14.169 1.00 96.69 90 SER A C 1
ATOM 670 O O . SER A 1 90 ? 13.109 -1.348 -14.924 1.00 96.69 90 SER A O 1
ATOM 672 N N . ASP A 1 91 ? 13.349 0.764 -14.206 1.00 96.81 91 ASP A N 1
ATOM 673 C CA . ASP A 1 91 ? 14.429 1.159 -15.106 1.00 96.81 91 ASP A CA 1
ATOM 674 C C . ASP A 1 91 ? 15.407 2.059 -14.340 1.00 96.81 91 ASP A C 1
ATOM 676 O O . ASP A 1 91 ? 14.994 3.056 -13.758 1.00 96.81 91 ASP A O 1
ATOM 680 N N . LEU A 1 92 ? 16.683 1.686 -14.275 1.00 95.75 92 LEU A N 1
ATOM 681 C CA . LEU A 1 92 ? 17.727 2.449 -13.574 1.00 95.75 92 LEU A CA 1
ATOM 682 C C . LEU A 1 92 ? 18.807 2.977 -14.525 1.00 95.75 92 LEU A C 1
ATOM 684 O O . LEU A 1 92 ? 19.843 3.437 -14.043 1.00 95.75 92 LEU A O 1
ATOM 688 N N . SER A 1 93 ? 18.598 2.819 -15.836 1.00 91.88 93 SER A N 1
ATOM 689 C CA . SER A 1 93 ? 19.540 3.268 -16.860 1.00 91.88 93 SER A CA 1
ATOM 690 C C . SER A 1 93 ? 19.679 4.786 -16.935 1.00 91.88 93 SER A C 1
ATOM 692 O O . SER A 1 93 ? 18.776 5.509 -16.450 1.00 91.88 93 SER A O 1
#

Secondary structure (DSSP, 8-state):
-HHHHHHHHHTS---THHHHHHHHHHHHHHHH----TTSGGGTTS--HHHHTPPP-PPPSSPPP--GGGGTTSPSSB--EETTEE-TTT-B--